Protein AF-A0A3C1L2U4-F1 (afdb_monomer_lite)

Structure (mmCIF, N/CA/C/O backbone):
data_AF-A0A3C1L2U4-F1
#
_entry.id   AF-A0A3C1L2U4-F1
#
loop_
_atom_site.group_PDB
_atom_site.id
_atom_site.type_symbol
_atom_site.label_atom_id
_atom_site.label_alt_id
_atom_site.label_comp_id
_atom_site.label_asym_id
_atom_site.label_entity_id
_atom_site.label_seq_id
_atom_site.pdbx_PDB_ins_code
_atom_site.Cartn_x
_atom_site.Cartn_y
_atom_site.Cartn_z
_atom_site.occupancy
_atom_site.B_iso_or_equiv
_atom_site.auth_seq_id
_atom_site.auth_comp_id
_atom_site.auth_asym_id
_atom_site.auth_atom_id
_atom_site.pdbx_PDB_model_num
ATOM 1 N N . MET A 1 1 ? -23.410 3.463 5.250 1.00 49.38 1 MET A N 1
ATOM 2 C CA . MET A 1 1 ? -22.367 2.721 4.509 1.00 49.38 1 MET A CA 1
ATOM 3 C C . MET A 1 1 ? -21.031 3.329 4.891 1.00 49.38 1 MET A C 1
ATOM 5 O O . MET A 1 1 ? -20.875 4.521 4.676 1.00 49.38 1 MET A O 1
ATOM 9 N N . SER A 1 2 ? -20.129 2.579 5.527 1.00 67.31 2 SER A N 1
ATOM 10 C CA . SER A 1 2 ? -18.775 3.060 5.830 1.00 67.31 2 SER A CA 1
ATOM 11 C C . SER A 1 2 ? -17.804 2.637 4.729 1.00 67.31 2 SER A C 1
ATOM 13 O O . SER A 1 2 ? -17.910 1.533 4.186 1.00 67.31 2 SER A O 1
ATOM 15 N N . LEU A 1 3 ? -16.875 3.527 4.382 1.00 70.31 3 LEU A N 1
ATOM 16 C CA . LEU A 1 3 ? -15.749 3.227 3.505 1.00 70.31 3 LEU A CA 1
ATOM 17 C C . LEU A 1 3 ? -14.859 2.212 4.228 1.00 70.31 3 LEU A C 1
ATOM 19 O O . LEU A 1 3 ? -14.374 2.509 5.307 1.00 70.31 3 LEU A O 1
ATOM 23 N N . ARG A 1 4 ? -14.679 1.003 3.684 1.00 85.50 4 ARG A N 1
ATOM 24 C CA . ARG A 1 4 ? -13.863 -0.039 4.341 1.00 85.50 4 ARG A CA 1
ATOM 25 C C . ARG A 1 4 ? -12.490 -0.234 3.711 1.00 85.50 4 ARG A C 1
ATOM 27 O O . ARG A 1 4 ? -11.568 -0.636 4.412 1.00 85.50 4 ARG A O 1
ATOM 34 N N . HIS A 1 5 ? -12.350 0.066 2.421 1.00 88.81 5 HIS A N 1
ATOM 35 C CA . HIS A 1 5 ? -11.126 -0.183 1.663 1.00 88.81 5 HIS A CA 1
ATOM 36 C C . HIS A 1 5 ? -10.926 0.894 0.598 1.00 88.81 5 HIS A C 1
ATOM 38 O O . HIS A 1 5 ? -11.824 1.150 -0.203 1.00 88.81 5 HIS A O 1
ATOM 44 N N . VAL A 1 6 ? -9.749 1.515 0.595 1.00 89.75 6 VAL A N 1
ATOM 45 C CA . VAL A 1 6 ? -9.285 2.451 -0.431 1.00 89.75 6 VAL A CA 1
ATOM 46 C C . VAL 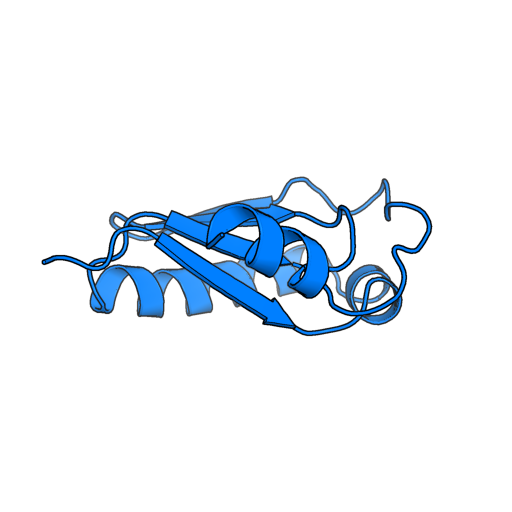A 1 6 ? -8.272 1.750 -1.331 1.00 89.75 6 VAL A C 1
ATOM 48 O O . VAL A 1 6 ? -7.335 1.113 -0.851 1.00 89.75 6 VAL A O 1
ATOM 51 N N . VAL A 1 7 ? -8.430 1.898 -2.645 1.00 88.75 7 VAL A N 1
ATOM 52 C CA . VAL A 1 7 ? -7.444 1.444 -3.632 1.00 88.75 7 VAL A CA 1
ATOM 53 C C . VAL A 1 7 ? -6.916 2.659 -4.380 1.00 88.75 7 VAL A C 1
ATOM 55 O O . VAL A 1 7 ? -7.690 3.413 -4.966 1.00 88.75 7 VAL A O 1
ATOM 58 N N . VAL A 1 8 ? -5.599 2.840 -4.368 1.00 88.44 8 VAL A N 1
ATOM 59 C CA . VAL A 1 8 ? -4.901 3.898 -5.101 1.00 88.44 8 VAL A CA 1
ATOM 60 C C . VAL A 1 8 ? -4.109 3.253 -6.225 1.00 88.44 8 VAL A C 1
ATOM 62 O O . VAL A 1 8 ? -3.293 2.366 -5.988 1.00 88.44 8 VAL A O 1
ATOM 65 N N . VAL A 1 9 ? -4.340 3.713 -7.451 1.00 86.44 9 VAL A N 1
ATOM 66 C CA . VAL A 1 9 ? -3.561 3.299 -8.619 1.00 86.44 9 VAL A CA 1
ATOM 67 C C . VAL A 1 9 ? -2.749 4.500 -9.096 1.00 86.44 9 VAL A C 1
ATOM 69 O O . VAL A 1 9 ? -3.330 5.478 -9.565 1.00 86.44 9 VAL A O 1
ATOM 72 N N . GLY A 1 10 ? -1.423 4.457 -8.953 1.00 85.31 10 GLY A N 1
ATOM 73 C CA . GLY A 1 10 ? -0.568 5.621 -9.195 1.00 85.31 10 GLY A CA 1
ATOM 74 C C . GLY A 1 10 ? 0.919 5.292 -9.321 1.00 85.31 10 GLY A C 1
ATOM 75 O O . GLY A 1 10 ? 1.445 4.440 -8.612 1.00 85.31 10 GLY A O 1
ATOM 76 N N . GLY A 1 11 ? 1.597 6.008 -10.219 1.00 85.00 11 GLY A N 1
ATOM 77 C CA . GLY A 1 11 ? 2.966 5.714 -10.650 1.00 85.00 11 GLY A CA 1
ATOM 78 C C . GLY A 1 11 ? 3.080 4.435 -11.488 1.00 85.00 11 GLY A C 1
ATOM 79 O O . GLY A 1 11 ? 2.164 3.618 -11.552 1.00 85.00 11 GLY A O 1
ATOM 80 N N . THR A 1 12 ? 4.219 4.267 -12.137 1.00 82.88 12 THR A N 1
ATOM 81 C CA . THR A 1 12 ? 4.601 3.081 -12.908 1.00 82.88 12 THR A CA 1
ATOM 82 C C . THR A 1 12 ? 5.535 2.193 -12.091 1.00 82.88 12 THR A C 1
ATOM 84 O O . THR A 1 12 ? 6.234 2.665 -11.193 1.00 82.88 12 THR A O 1
ATOM 87 N N . ALA A 1 13 ? 5.623 0.908 -12.440 1.00 79.50 13 ALA A N 1
ATOM 88 C CA . ALA A 1 13 ? 6.568 -0.007 -11.794 1.00 79.50 13 ALA A CA 1
ATOM 89 C C . ALA A 1 13 ? 8.031 0.485 -11.885 1.00 79.50 13 ALA A C 1
ATOM 91 O O . ALA A 1 13 ? 8.809 0.287 -10.953 1.00 79.50 13 ALA A O 1
ATOM 92 N N . ALA A 1 14 ? 8.394 1.180 -12.971 1.00 79.25 14 ALA A N 1
ATOM 93 C CA . ALA A 1 14 ? 9.721 1.768 -13.147 1.00 79.25 14 ALA A CA 1
ATOM 94 C C . ALA A 1 14 ? 9.990 2.913 -12.154 1.00 79.25 14 ALA A C 1
ATOM 96 O O . ALA A 1 14 ? 11.040 2.945 -11.519 1.00 79.25 14 ALA A O 1
ATOM 97 N N . GLU A 1 15 ? 9.034 3.825 -11.967 1.00 82.69 15 GLU A N 1
ATOM 98 C CA . GLU A 1 15 ? 9.144 4.904 -10.972 1.00 82.69 15 GLU A CA 1
ATOM 99 C C . GLU A 1 15 ? 9.185 4.351 -9.544 1.00 82.69 15 GLU A C 1
ATOM 101 O O . GLU A 1 15 ? 9.917 4.846 -8.684 1.00 82.69 15 GLU A O 1
ATOM 106 N N . TRP A 1 16 ? 8.419 3.291 -9.294 1.00 84.75 16 TRP A N 1
ATOM 107 C CA . TRP A 1 16 ? 8.413 2.610 -8.012 1.00 84.75 16 TRP A CA 1
ATOM 108 C C . TRP A 1 16 ? 9.772 1.977 -7.708 1.00 84.75 16 TRP A C 1
ATOM 110 O O . TRP A 1 16 ? 10.249 2.110 -6.584 1.00 84.75 16 TRP A O 1
ATOM 120 N N . ALA A 1 17 ? 10.422 1.349 -8.699 1.00 80.94 17 ALA A N 1
ATOM 121 C CA . ALA A 1 17 ? 11.746 0.730 -8.556 1.00 80.94 17 ALA A CA 1
ATOM 122 C C . ALA A 1 17 ? 12.846 1.731 -8.178 1.00 80.94 17 ALA A C 1
ATOM 124 O O . ALA A 1 17 ? 13.827 1.362 -7.536 1.00 80.94 17 ALA A O 1
ATOM 125 N N . LEU A 1 18 ? 12.676 2.993 -8.572 1.00 84.69 18 LEU A N 1
ATOM 126 C CA . LEU A 1 18 ? 13.586 4.087 -8.244 1.00 84.69 18 LEU A CA 1
ATOM 127 C C . LEU A 1 18 ? 13.276 4.739 -6.891 1.00 84.69 18 LEU A C 1
ATOM 129 O O . LEU A 1 18 ? 14.048 5.579 -6.438 1.00 84.69 18 LEU A O 1
ATOM 133 N N . THR A 1 19 ? 12.155 4.390 -6.255 1.00 82.81 19 THR A N 1
ATOM 134 C CA . THR A 1 19 ? 11.746 4.962 -4.971 1.00 82.81 19 THR A CA 1
ATOM 135 C C . THR A 1 19 ? 12.359 4.148 -3.819 1.00 82.81 19 THR A C 1
ATOM 137 O O . THR A 1 19 ? 12.068 2.956 -3.694 1.00 82.81 19 THR A O 1
ATOM 140 N N . PRO A 1 20 ? 13.183 4.768 -2.955 1.00 83.62 20 PRO A N 1
ATOM 141 C CA . PRO A 1 20 ? 13.748 4.122 -1.772 1.00 83.62 20 PRO A CA 1
ATOM 142 C C . PRO A 1 20 ? 12.688 3.625 -0.777 1.00 83.62 20 PRO A C 1
ATOM 144 O O . PRO A 1 20 ? 11.585 4.167 -0.694 1.00 83.62 20 PRO A O 1
ATOM 147 N N . ALA A 1 21 ? 13.026 2.596 0.004 1.00 81.25 21 ALA A N 1
ATOM 148 C CA . ALA A 1 21 ? 12.090 1.961 0.933 1.00 81.25 21 ALA A CA 1
ATOM 149 C C . ALA A 1 21 ? 11.613 2.905 2.055 1.00 81.25 21 ALA A C 1
ATOM 151 O O . ALA A 1 21 ? 10.445 2.878 2.425 1.00 81.25 21 ALA A O 1
ATOM 152 N N . ASP A 1 22 ? 12.477 3.762 2.592 1.00 83.94 22 ASP A N 1
ATOM 153 C CA . ASP A 1 22 ? 12.110 4.781 3.585 1.00 83.94 22 ASP A CA 1
ATOM 154 C C . ASP A 1 22 ? 11.075 5.769 3.024 1.00 83.94 22 ASP A C 1
ATOM 156 O O . ASP A 1 22 ? 10.029 5.986 3.634 1.00 83.94 22 ASP A O 1
ATOM 160 N N . GLN A 1 23 ? 11.286 6.251 1.797 1.00 87.12 23 GLN A N 1
ATOM 161 C CA . GLN A 1 23 ? 10.319 7.122 1.122 1.00 87.12 23 GLN A CA 1
ATOM 162 C C . GLN A 1 23 ? 8.972 6.430 0.878 1.00 87.12 23 GLN A C 1
ATOM 164 O O . GLN A 1 23 ? 7.924 7.077 0.915 1.00 87.12 23 GLN A O 1
ATOM 169 N N . TRP A 1 24 ? 8.970 5.120 0.629 1.00 86.00 24 TRP A N 1
ATOM 170 C CA . TRP A 1 24 ? 7.733 4.349 0.530 1.00 86.00 24 TRP A CA 1
ATOM 171 C C . TRP A 1 24 ? 7.000 4.226 1.867 1.00 86.00 24 TRP A C 1
ATOM 173 O O . TRP A 1 24 ? 5.779 4.389 1.893 1.00 86.00 24 TRP A O 1
ATOM 183 N N . ALA A 1 25 ? 7.717 3.989 2.969 1.00 86.00 25 ALA A N 1
ATOM 184 C CA . ALA A 1 25 ? 7.120 3.942 4.303 1.00 86.00 25 ALA A CA 1
ATOM 185 C C . ALA A 1 25 ? 6.438 5.270 4.660 1.00 86.00 25 ALA A C 1
ATOM 187 O O . ALA A 1 25 ? 5.304 5.267 5.147 1.00 86.00 25 ALA A O 1
ATOM 188 N N . ASP A 1 26 ? 7.089 6.394 4.357 1.00 90.00 26 ASP A N 1
ATOM 189 C CA . ASP A 1 26 ? 6.543 7.730 4.601 1.00 90.00 26 ASP A CA 1
ATOM 190 C C . ASP A 1 26 ? 5.288 7.979 3.759 1.00 90.00 26 ASP A C 1
ATOM 192 O O . ASP A 1 26 ? 4.237 8.348 4.287 1.00 90.00 26 ASP A O 1
ATOM 196 N N . ARG A 1 27 ? 5.347 7.690 2.451 1.00 90.56 27 ARG A N 1
ATOM 197 C CA . ARG A 1 27 ? 4.190 7.830 1.550 1.00 90.56 27 ARG A CA 1
ATOM 198 C C . ARG A 1 27 ? 3.002 6.980 2.002 1.00 90.56 27 ARG A C 1
ATOM 200 O O . ARG A 1 27 ? 1.874 7.469 2.012 1.00 90.56 27 ARG A O 1
ATOM 207 N N . LEU A 1 28 ? 3.235 5.722 2.381 1.00 90.94 28 LEU A N 1
ATOM 208 C CA . LEU A 1 28 ? 2.181 4.836 2.886 1.00 90.94 28 LEU A CA 1
ATOM 209 C C . LEU A 1 28 ? 1.602 5.342 4.203 1.00 90.94 28 LEU A C 1
ATOM 211 O O . LEU A 1 28 ? 0.388 5.290 4.380 1.00 90.94 28 LEU A O 1
ATOM 215 N N . SER A 1 29 ? 2.446 5.857 5.097 1.00 92.75 29 SER A N 1
ATOM 216 C CA . SER A 1 29 ? 2.008 6.436 6.367 1.00 92.75 29 SER A CA 1
ATOM 217 C C . SER A 1 29 ? 1.074 7.622 6.140 1.00 92.75 29 SER A C 1
ATOM 219 O O . SER A 1 29 ? -0.005 7.661 6.726 1.00 92.75 29 SER A O 1
ATOM 221 N N . GLU A 1 30 ? 1.435 8.554 5.253 1.00 94.56 30 GLU A N 1
ATOM 222 C CA . GLU A 1 30 ? 0.591 9.713 4.935 1.00 94.56 30 GLU A CA 1
ATOM 223 C C . GLU A 1 30 ? -0.741 9.309 4.298 1.00 94.56 30 GLU A C 1
ATOM 225 O O . GLU A 1 30 ? -1.802 9.768 4.723 1.00 94.56 30 GLU A O 1
ATOM 230 N N . LEU A 1 31 ? -0.723 8.390 3.329 1.00 93.06 31 LEU A N 1
ATOM 231 C CA . LEU A 1 31 ? -1.958 7.902 2.715 1.00 93.06 31 LEU A CA 1
ATOM 232 C C . LEU A 1 31 ? -2.846 7.159 3.723 1.00 93.06 31 LEU A C 1
ATOM 234 O O . LEU A 1 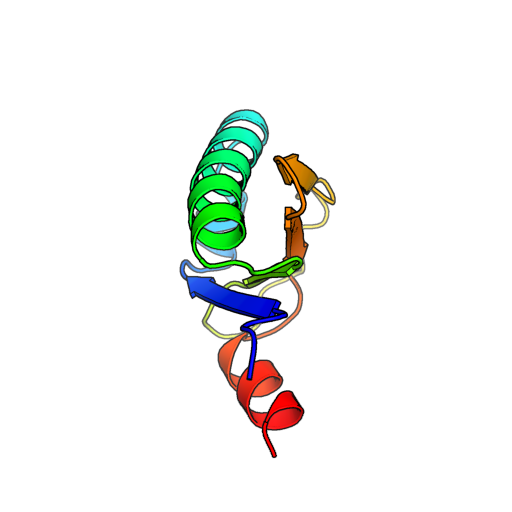31 ? -4.069 7.294 3.683 1.00 93.06 31 LEU A O 1
ATOM 238 N N . CYS A 1 32 ? -2.252 6.398 4.643 1.00 93.06 32 CYS A N 1
ATOM 239 C CA . CYS A 1 32 ? -2.997 5.648 5.647 1.00 93.06 32 CYS A CA 1
ATOM 240 C C . CYS A 1 32 ? -3.600 6.562 6.723 1.00 93.06 32 CYS A C 1
ATOM 242 O O . CYS A 1 32 ? -4.722 6.311 7.147 1.00 93.06 32 CYS A O 1
ATOM 244 N N . LYS A 1 33 ? -2.943 7.678 7.086 1.00 94.69 33 LYS A N 1
ATOM 245 C CA . LYS A 1 33 ? -3.546 8.735 7.929 1.00 94.69 33 LYS A CA 1
ATOM 246 C C . LYS A 1 33 ? -4.821 9.293 7.300 1.00 94.69 33 LYS A C 1
ATOM 248 O O . LYS A 1 33 ? -5.833 9.448 7.978 1.00 94.69 33 LYS A O 1
ATOM 253 N N . VAL A 1 34 ? -4.781 9.582 5.998 1.00 93.94 34 VAL A N 1
ATOM 254 C CA . VAL A 1 34 ? -5.947 10.094 5.263 1.00 93.94 34 VAL A CA 1
ATOM 255 C C . VAL A 1 34 ? -7.051 9.036 5.185 1.00 93.94 34 VAL A C 1
ATOM 257 O O . VAL A 1 34 ? -8.219 9.352 5.405 1.00 93.94 34 VAL A O 1
ATOM 260 N N . ALA A 1 35 ? -6.692 7.780 4.909 1.00 92.19 35 ALA A N 1
ATOM 261 C CA . ALA A 1 35 ? -7.641 6.671 4.851 1.00 92.19 35 ALA A CA 1
ATOM 262 C C . ALA A 1 35 ? -8.313 6.408 6.212 1.00 92.19 35 ALA A C 1
ATOM 264 O O . ALA A 1 35 ? -9.535 6.281 6.263 1.00 92.19 35 ALA A O 1
ATOM 265 N N . ASP A 1 36 ? -7.543 6.402 7.303 1.00 93.19 36 ASP A N 1
ATOM 266 C CA . ASP A 1 36 ? -8.046 6.260 8.675 1.00 93.19 36 ASP A CA 1
ATOM 267 C C . ASP A 1 36 ? -9.011 7.395 9.035 1.00 93.19 36 ASP A C 1
ATOM 269 O O . ASP A 1 36 ? -10.122 7.141 9.499 1.00 93.19 36 ASP A O 1
ATOM 273 N N . HIS A 1 37 ? -8.652 8.645 8.716 1.00 91.62 37 HIS A N 1
ATOM 274 C CA . HIS A 1 37 ? -9.527 9.798 8.933 1.00 91.62 37 HIS A CA 1
ATOM 275 C C . HIS A 1 37 ? -10.849 9.697 8.152 1.00 91.62 37 HIS A C 1
ATOM 277 O O . HIS A 1 37 ? -11.896 10.124 8.636 1.00 91.62 37 HIS A O 1
ATOM 283 N N . ALA A 1 38 ? -10.824 9.093 6.961 1.00 90.06 38 ALA A N 1
ATOM 284 C CA . ALA A 1 38 ? -12.016 8.811 6.163 1.00 90.06 38 ALA A CA 1
ATOM 285 C C . ALA A 1 38 ? -12.816 7.579 6.651 1.00 90.06 38 ALA A C 1
ATOM 287 O O . ALA A 1 38 ? -13.860 7.256 6.079 1.00 90.06 38 ALA A O 1
ATOM 288 N N . GLY A 1 39 ? -12.344 6.891 7.696 1.00 90.69 39 GLY A N 1
ATOM 289 C CA . GLY A 1 39 ? -12.968 5.709 8.290 1.00 90.69 39 GLY A CA 1
ATOM 290 C C . GLY A 1 39 ? -12.621 4.383 7.609 1.00 90.69 39 GLY A C 1
ATOM 291 O O . GLY A 1 39 ? -13.265 3.377 7.907 1.00 90.69 39 GLY A O 1
ATOM 292 N N . ALA A 1 40 ? -11.639 4.362 6.701 1.00 91.19 40 ALA A N 1
ATOM 293 C CA . ALA A 1 40 ? -11.199 3.152 6.017 1.00 91.19 40 ALA A CA 1
ATOM 294 C C . ALA A 1 40 ? -10.184 2.361 6.847 1.00 91.19 40 ALA A C 1
ATOM 296 O O . ALA A 1 40 ? -9.241 2.914 7.406 1.00 91.19 40 ALA A O 1
ATOM 297 N N . ASN A 1 41 ? -10.339 1.037 6.856 1.00 92.88 41 ASN A N 1
ATOM 298 C CA . ASN A 1 41 ? -9.438 0.134 7.576 1.00 92.88 41 ASN A CA 1
ATOM 299 C C . ASN A 1 41 ? -8.335 -0.446 6.688 1.00 92.88 41 ASN A C 1
ATOM 301 O O . ASN A 1 41 ? -7.361 -1.000 7.190 1.00 92.88 41 ASN A O 1
ATOM 305 N N . TRP A 1 42 ? -8.484 -0.331 5.369 1.00 91.75 42 TRP A N 1
ATOM 306 C CA . TRP A 1 42 ? -7.572 -0.929 4.404 1.00 91.75 42 TRP A CA 1
ATOM 307 C C . TRP A 1 42 ? -7.208 0.067 3.312 1.00 91.75 42 TRP A C 1
ATOM 309 O O . TRP A 1 42 ? -8.080 0.743 2.759 1.00 91.75 42 TRP A O 1
ATOM 319 N N . LEU A 1 43 ? -5.926 0.110 2.965 1.00 92.19 43 LEU A N 1
ATOM 320 C CA . LEU A 1 43 ? -5.387 0.862 1.843 1.00 92.19 43 LEU A CA 1
ATOM 321 C C . LEU A 1 43 ? -4.500 -0.054 0.997 1.00 92.19 43 LEU A C 1
ATOM 323 O O . LEU A 1 43 ? -3.575 -0.694 1.493 1.00 92.19 43 LEU A O 1
ATOM 327 N N . THR A 1 44 ? -4.737 -0.085 -0.308 1.00 90.44 44 THR A N 1
ATOM 328 C CA . THR A 1 44 ? -3.876 -0.808 -1.246 1.00 90.44 44 THR A CA 1
ATOM 329 C C . THR A 1 44 ? -3.378 0.137 -2.322 1.00 90.44 44 THR A C 1
ATOM 331 O O . THR A 1 44 ? -4.178 0.785 -2.994 1.00 90.44 44 THR A O 1
ATOM 334 N N . VAL A 1 45 ? -2.062 0.188 -2.506 1.00 88.81 45 VAL A N 1
ATOM 335 C CA . VAL A 1 45 ? -1.425 0.982 -3.558 1.00 88.81 45 VAL A CA 1
ATOM 336 C C . VAL A 1 45 ? -0.937 0.044 -4.658 1.00 88.81 45 VAL A C 1
ATOM 338 O O . VAL A 1 45 ? -0.311 -0.977 -4.364 1.00 88.8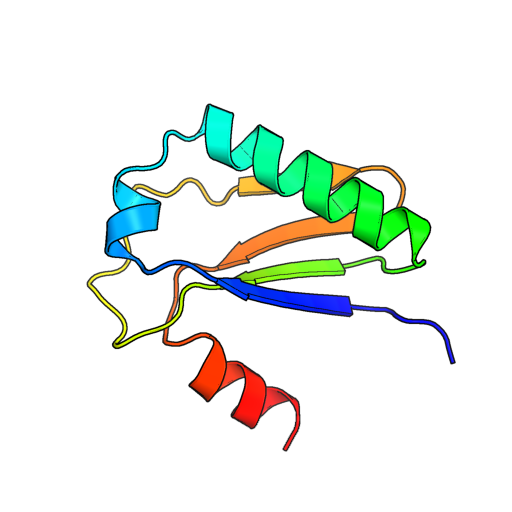1 45 VAL A O 1
ATOM 341 N N . ARG A 1 46 ? -1.233 0.380 -5.917 1.00 85.75 46 ARG A N 1
ATOM 342 C CA . ARG A 1 46 ? -0.850 -0.380 -7.120 1.00 85.75 46 ARG A CA 1
ATOM 343 C C . ARG A 1 46 ? -0.280 0.547 -8.201 1.00 85.75 46 ARG A C 1
ATOM 345 O O . ARG A 1 46 ? -0.729 1.693 -8.290 1.00 85.75 46 ARG A O 1
ATOM 352 N N . PRO A 1 47 ? 0.656 0.085 -9.042 1.00 84.06 47 PRO A N 1
ATOM 353 C CA . PRO A 1 47 ? 1.120 0.872 -10.173 1.00 84.06 47 PRO A CA 1
ATOM 354 C C . PRO A 1 47 ? 0.096 0.821 -11.322 1.00 84.06 47 PRO A C 1
ATOM 356 O O . PRO A 1 47 ? -0.799 -0.029 -11.348 1.00 84.06 47 PRO A O 1
ATOM 359 N N . PHE A 1 48 ? 0.228 1.727 -12.290 1.00 80.19 48 PHE A N 1
ATOM 360 C CA . PHE A 1 48 ? -0.452 1.654 -13.584 1.00 80.19 48 PHE A CA 1
ATOM 361 C C . PHE A 1 48 ? 0.530 1.301 -14.707 1.00 80.19 48 PHE A C 1
ATOM 363 O O . PHE A 1 48 ? 1.728 1.580 -14.617 1.00 80.19 48 PHE A O 1
ATOM 370 N N . GLY A 1 49 ? -0.006 0.759 -15.802 1.00 71.38 49 GLY A N 1
ATOM 371 C CA . GLY A 1 49 ? 0.760 0.419 -17.003 1.00 71.38 49 GLY A CA 1
ATOM 372 C C . GLY A 1 49 ? 1.008 -1.084 -17.152 1.00 71.38 49 GLY A C 1
ATOM 373 O O . GLY A 1 49 ? 0.650 -1.855 -16.260 1.00 71.38 49 GLY A O 1
ATOM 374 N N . PRO A 1 50 ? 1.585 -1.516 -18.293 1.00 61.59 50 PRO A N 1
ATOM 375 C CA . PRO A 1 50 ? 1.850 -2.927 -18.541 1.00 61.59 50 PRO A CA 1
ATOM 376 C C . PRO A 1 50 ? 2.722 -3.458 -17.407 1.00 61.59 50 PRO A C 1
ATOM 378 O O . PRO A 1 50 ? 3.752 -2.856 -17.099 1.00 61.59 50 PRO A O 1
ATOM 381 N N . GLY A 1 51 ? 2.271 -4.539 -16.763 1.00 55.56 51 GLY A N 1
ATOM 382 C CA . GLY A 1 51 ? 2.996 -5.175 -15.669 1.00 55.56 51 GLY A CA 1
ATOM 383 C C . GLY A 1 51 ? 4.433 -5.428 -16.107 1.00 55.56 51 GLY A C 1
ATOM 384 O O . GLY A 1 51 ? 4.678 -6.231 -17.005 1.00 55.56 51 GLY A O 1
ATOM 385 N N . GLY A 1 52 ? 5.366 -4.663 -15.545 1.00 54.44 52 GLY A N 1
ATOM 386 C CA . GLY A 1 52 ? 6.788 -4.917 -15.719 1.00 54.44 52 GLY A CA 1
ATOM 387 C C . GLY A 1 52 ? 7.186 -6.154 -14.925 1.00 54.44 52 GLY A C 1
ATOM 388 O O . GLY A 1 52 ? 6.388 -6.671 -14.139 1.00 54.44 52 GLY A O 1
ATOM 389 N N . GLU A 1 53 ? 8.431 -6.605 -15.094 1.00 56.06 53 GLU A N 1
ATOM 390 C CA . GLU A 1 53 ? 9.002 -7.593 -14.178 1.00 56.06 53 GLU A CA 1
ATOM 391 C C . GLU A 1 53 ? 8.713 -7.139 -12.739 1.00 56.06 53 GLU A C 1
ATOM 393 O O . GLU A 1 53 ? 9.001 -5.976 -12.416 1.00 56.06 53 GLU A O 1
ATOM 398 N N . PRO A 1 54 ? 8.108 -7.997 -11.891 1.00 54.22 54 PRO A N 1
ATOM 399 C CA . PRO A 1 54 ? 7.835 -7.637 -10.514 1.00 54.22 54 PRO A CA 1
ATOM 400 C C . PRO A 1 54 ? 9.151 -7.154 -9.934 1.00 54.22 54 PRO A C 1
ATOM 402 O O . PRO A 1 54 ? 10.163 -7.855 -10.015 1.00 54.22 54 PRO A O 1
ATOM 405 N N . VAL A 1 55 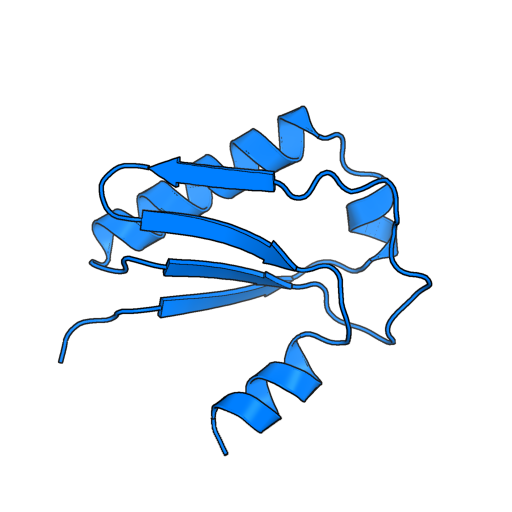? 9.165 -5.930 -9.411 1.00 55.41 55 VAL A N 1
ATOM 406 C CA . VAL A 1 55 ? 10.360 -5.388 -8.776 1.00 55.41 55 VAL A CA 1
ATOM 407 C C . VAL A 1 55 ? 10.546 -6.207 -7.504 1.00 55.41 55 VAL A C 1
ATOM 409 O O . VAL A 1 55 ? 10.018 -5.868 -6.450 1.00 55.41 55 VAL A O 1
ATOM 412 N N . ARG A 1 56 ? 11.237 -7.348 -7.621 1.00 50.78 56 ARG A N 1
ATOM 413 C CA . ARG A 1 56 ? 11.391 -8.370 -6.569 1.00 50.78 56 ARG A CA 1
ATOM 414 C C . ARG A 1 56 ? 12.027 -7.804 -5.298 1.00 50.78 56 ARG A C 1
ATOM 416 O O . ARG A 1 56 ? 11.970 -8.434 -4.250 1.00 50.78 56 ARG A O 1
ATOM 423 N N . THR A 1 57 ? 12.622 -6.620 -5.399 1.00 48.56 57 THR A N 1
ATOM 424 C CA . THR A 1 57 ? 13.287 -5.885 -4.325 1.00 48.56 57 THR A CA 1
ATOM 425 C C . THR A 1 57 ? 12.392 -4.869 -3.619 1.00 48.56 57 THR A C 1
ATOM 427 O O . THR A 1 57 ? 12.837 -4.249 -2.655 1.00 48.56 57 THR A O 1
ATOM 430 N N . MET A 1 58 ? 11.147 -4.671 -4.062 1.00 54.72 58 MET A N 1
ATOM 431 C CA . MET A 1 58 ? 10.203 -3.848 -3.317 1.00 54.72 58 MET A CA 1
ATOM 432 C C . MET A 1 58 ? 9.732 -4.670 -2.124 1.00 54.72 58 MET A C 1
ATOM 434 O O . MET A 1 58 ? 8.897 -5.565 -2.249 1.00 54.72 58 MET A O 1
ATOM 438 N N . VAL A 1 59 ? 10.363 -4.405 -0.980 1.00 53.25 59 VAL A N 1
ATOM 439 C CA . VAL A 1 59 ? 9.940 -4.845 0.349 1.00 53.25 59 VAL A CA 1
ATOM 440 C C . VAL A 1 59 ? 8.416 -4.853 0.376 1.00 53.25 59 VAL A C 1
ATOM 442 O O . VAL A 1 59 ? 7.804 -3.840 0.040 1.00 53.25 59 VAL A O 1
ATOM 445 N N . GLN A 1 60 ? 7.798 -5.982 0.739 1.00 56.88 60 GLN A N 1
ATOM 446 C CA . GLN A 1 60 ? 6.378 -5.994 1.078 1.00 56.88 60 GLN A CA 1
ATOM 447 C C . GLN A 1 60 ? 6.186 -5.030 2.244 1.00 56.88 60 GLN A C 1
ATOM 449 O O . GLN A 1 60 ? 6.399 -5.375 3.405 1.00 56.88 60 GLN A O 1
ATOM 454 N N . GLN A 1 61 ? 5.888 -3.780 1.913 1.00 68.75 61 GLN A N 1
ATOM 455 C CA . GLN A 1 61 ? 5.827 -2.715 2.882 1.00 68.75 61 GLN A CA 1
ATOM 456 C C . GLN A 1 61 ? 4.385 -2.594 3.314 1.00 68.75 61 GLN A C 1
ATOM 458 O O . GLN A 1 61 ? 3.510 -2.140 2.571 1.00 68.75 61 GLN A O 1
ATOM 463 N N . GLN A 1 62 ? 4.161 -3.098 4.519 1.00 79.62 62 GLN A N 1
ATOM 464 C CA . GLN A 1 62 ? 2.936 -2.892 5.248 1.00 79.62 62 GLN A CA 1
ATOM 465 C C . GLN A 1 62 ? 3.182 -1.816 6.297 1.00 79.62 62 GLN A C 1
ATOM 467 O O . GLN A 1 62 ? 4.144 -1.890 7.062 1.00 79.62 62 GLN A O 1
ATOM 472 N N . VAL A 1 63 ? 2.296 -0.832 6.334 1.00 87.94 63 VAL A N 1
ATOM 473 C CA . VAL A 1 63 ? 2.276 0.208 7.361 1.00 87.94 63 VAL A CA 1
ATOM 474 C C . VAL A 1 63 ? 0.892 0.209 7.984 1.00 87.94 63 VAL A C 1
ATOM 476 O O . VAL A 1 63 ? -0.102 0.132 7.269 1.00 87.94 63 VAL A O 1
ATOM 479 N N . THR A 1 64 ? 0.820 0.320 9.305 1.00 91.12 64 THR A N 1
ATOM 480 C CA . THR A 1 64 ? -0.449 0.494 10.016 1.00 91.12 64 THR A CA 1
ATOM 481 C C . THR A 1 64 ? -0.437 1.847 10.710 1.00 91.12 64 THR A C 1
ATOM 483 O O . THR A 1 64 ? 0.493 2.143 11.461 1.00 91.12 64 THR A O 1
ATOM 486 N N . VAL A 1 65 ? -1.467 2.660 10.476 1.00 91.19 65 VAL A N 1
ATOM 487 C CA . VAL A 1 65 ? -1.686 3.937 11.164 1.00 91.19 65 VAL A CA 1
ATOM 488 C C . VAL A 1 65 ? -3.113 3.964 11.693 1.00 91.19 65 VAL A C 1
ATOM 490 O O . VAL A 1 65 ? -4.062 3.857 10.920 1.00 91.19 65 VAL A O 1
ATOM 493 N N . GLY A 1 66 ? -3.269 4.101 13.012 1.00 91.12 66 GLY A N 1
ATOM 494 C CA . GLY A 1 66 ? -4.585 4.047 13.647 1.00 91.12 66 GLY A CA 1
ATOM 495 C C . GLY A 1 66 ? -5.273 2.708 13.374 1.00 91.12 66 GLY A C 1
ATOM 496 O O . GLY A 1 66 ? -4.746 1.652 13.726 1.00 91.12 66 GLY A O 1
ATOM 497 N N . SER A 1 67 ? -6.441 2.763 12.737 1.00 90.25 67 SER A N 1
ATOM 498 C CA . SER A 1 67 ? -7.222 1.598 12.313 1.00 90.25 67 SER A CA 1
ATOM 499 C C . SER A 1 67 ? -7.012 1.203 10.845 1.00 90.25 67 SER A C 1
ATOM 501 O O . SER A 1 67 ? -7.601 0.215 10.398 1.00 90.25 67 SER A O 1
ATOM 503 N N . CYS A 1 68 ? -6.189 1.951 10.102 1.00 94.06 68 CYS A N 1
ATOM 504 C CA . CYS A 1 68 ? -5.851 1.685 8.708 1.00 94.06 68 CYS A CA 1
ATOM 505 C C . CYS A 1 68 ? -4.597 0.804 8.596 1.00 94.06 68 CYS A C 1
ATOM 507 O O . CYS A 1 68 ? -3.569 1.082 9.214 1.00 94.06 68 CYS A O 1
ATOM 509 N N . ALA A 1 69 ? -4.664 -0.224 7.747 1.00 92.75 69 ALA A N 1
ATOM 510 C CA . ALA A 1 69 ? -3.524 -1.004 7.277 1.00 92.75 69 ALA A CA 1
ATOM 511 C C . ALA A 1 69 ? -3.300 -0.764 5.775 1.00 92.75 69 ALA A C 1
ATOM 513 O O . ALA A 1 69 ? -4.190 -0.993 4.952 1.00 92.75 69 ALA A O 1
ATOM 514 N N . ALA A 1 70 ? -2.102 -0.312 5.419 1.00 90.38 70 ALA A N 1
ATOM 515 C CA . ALA A 1 70 ? -1.687 0.006 4.063 1.00 90.38 70 ALA A CA 1
ATOM 516 C C . ALA A 1 70 ? -0.701 -1.030 3.523 1.00 90.38 70 ALA A C 1
ATOM 518 O O . ALA A 1 70 ? 0.247 -1.397 4.211 1.00 90.38 70 ALA A O 1
ATOM 519 N N . THR A 1 71 ? -0.894 -1.457 2.275 1.00 88.56 71 THR A N 1
ATOM 520 C CA . THR A 1 71 ? -0.017 -2.416 1.584 1.00 88.56 71 THR A CA 1
ATOM 521 C C . THR A 1 71 ? 0.331 -1.939 0.180 1.00 88.56 71 THR A C 1
ATOM 523 O O . THR A 1 71 ? -0.552 -1.477 -0.552 1.00 88.56 71 THR A O 1
ATOM 526 N N . VAL A 1 72 ? 1.578 -2.147 -0.235 1.00 85.62 72 VAL A N 1
ATOM 527 C CA . VAL A 1 72 ? 2.003 -2.006 -1.635 1.00 85.62 72 VAL A CA 1
ATOM 528 C C . VAL A 1 72 ? 1.857 -3.348 -2.344 1.00 85.62 72 VAL A C 1
ATOM 530 O O . VAL A 1 72 ? 2.385 -4.358 -1.883 1.00 85.62 72 VAL A O 1
ATOM 533 N N . GLN A 1 73 ? 1.142 -3.361 -3.468 1.00 80.38 73 GLN A N 1
ATOM 534 C CA . GLN A 1 73 ? 1.010 -4.534 -4.330 1.00 80.38 73 GLN A CA 1
ATOM 535 C C . GLN A 1 73 ? 1.577 -4.194 -5.714 1.00 80.38 73 GLN A C 1
ATOM 537 O O . GLN A 1 73 ? 0.903 -3.506 -6.483 1.00 80.38 73 GLN A O 1
ATOM 542 N N . PRO A 1 74 ? 2.810 -4.634 -6.028 1.00 68.88 74 PRO A N 1
ATOM 543 C CA . PRO A 1 74 ? 3.470 -4.315 -7.293 1.00 68.88 74 PRO A CA 1
ATOM 544 C C . PRO A 1 74 ? 2.967 -5.166 -8.471 1.00 68.88 74 PRO A C 1
ATOM 546 O O . PRO A 1 74 ? 3.380 -4.929 -9.603 1.00 68.88 74 PRO A O 1
ATOM 549 N N . ASP A 1 75 ? 2.100 -6.152 -8.218 1.00 65.56 75 ASP A N 1
ATOM 550 C CA . ASP A 1 75 ? 1.602 -7.073 -9.239 1.00 65.56 75 ASP A CA 1
ATOM 551 C C . ASP A 1 75 ? 0.502 -6.451 -10.120 1.00 65.56 75 ASP A C 1
ATOM 553 O O . ASP A 1 75 ? -0.555 -6.034 -9.622 1.00 65.56 75 ASP A O 1
ATOM 557 N N . ASP A 1 76 ? 0.731 -6.536 -11.436 1.00 58.88 76 ASP A N 1
ATOM 558 C CA . ASP A 1 76 ? -0.169 -6.186 -12.545 1.00 58.88 76 ASP A CA 1
ATOM 559 C C . ASP A 1 76 ? -0.596 -4.708 -12.646 1.00 58.88 76 ASP A C 1
ATOM 561 O O . ASP A 1 76 ? -0.464 -3.909 -11.720 1.00 58.88 76 ASP A O 1
ATOM 565 N N . ASP A 1 77 ? -1.178 -4.348 -13.798 1.00 63.84 77 ASP A N 1
ATOM 566 C CA . ASP A 1 77 ? -1.866 -3.068 -13.975 1.00 63.84 77 ASP A CA 1
ATOM 567 C C . ASP A 1 77 ? -3.021 -2.968 -12.965 1.00 63.84 77 ASP A C 1
ATOM 569 O O . ASP A 1 77 ? -4.040 -3.671 -13.066 1.00 63.84 77 ASP A O 1
ATOM 573 N N . GLY A 1 78 ? -2.877 -2.067 -11.989 1.00 57.72 78 GLY A N 1
ATOM 574 C CA . GLY A 1 78 ? -3.884 -1.829 -10.965 1.00 57.72 78 GLY A CA 1
ATOM 575 C C . GLY A 1 78 ? -5.260 -1.496 -11.541 1.00 57.72 78 GLY A C 1
ATOM 576 O O . GLY A 1 78 ? -6.264 -1.804 -10.901 1.00 57.72 78 GLY A O 1
ATOM 577 N N . ARG A 1 79 ? -5.336 -0.955 -12.767 1.00 60.22 79 ARG A N 1
ATOM 578 C CA . ARG A 1 79 ? -6.599 -0.660 -13.460 1.00 60.22 79 ARG A CA 1
ATOM 579 C C . ARG A 1 79 ? -7.325 -1.932 -13.883 1.00 60.22 79 ARG A C 1
ATOM 581 O O . ARG A 1 79 ? -8.506 -2.074 -13.590 1.00 60.22 79 ARG A O 1
ATOM 588 N N . VAL A 1 80 ? -6.619 -2.884 -14.495 1.00 58.41 80 VAL A N 1
ATOM 589 C CA . VAL A 1 80 ? -7.203 -4.154 -14.969 1.00 58.41 80 VAL A CA 1
ATOM 590 C C . VAL A 1 80 ? -7.739 -4.976 -13.796 1.00 58.41 80 VAL A C 1
ATOM 592 O O . VAL A 1 80 ? -8.808 -5.583 -13.886 1.00 58.41 80 VAL A O 1
ATOM 595 N N . ARG A 1 81 ? -7.026 -4.976 -12.664 1.00 58.06 81 ARG A N 1
ATOM 596 C CA . ARG A 1 81 ? -7.481 -5.674 -11.455 1.00 58.06 81 ARG A CA 1
ATOM 597 C C . ARG A 1 81 ? -8.580 -4.940 -10.708 1.00 58.06 81 ARG A C 1
ATOM 599 O O . ARG A 1 81 ? -9.488 -5.610 -10.225 1.00 58.06 81 ARG A O 1
ATOM 606 N N . LEU A 1 82 ? -8.538 -3.608 -10.644 1.00 60.22 82 LEU A N 1
ATOM 607 C CA . LEU A 1 82 ? -9.641 -2.836 -10.079 1.00 60.22 82 LEU A CA 1
ATOM 608 C C . LEU A 1 82 ? -10.932 -3.145 -10.839 1.00 60.22 82 LEU A C 1
ATOM 610 O O . LEU A 1 82 ? -11.915 -3.496 -10.200 1.00 60.22 82 LEU A O 1
ATOM 614 N N . THR A 1 83 ? -10.904 -3.142 -12.178 1.00 58.72 83 THR A N 1
ATOM 615 C CA . THR A 1 83 ? -12.059 -3.524 -13.005 1.00 58.72 83 THR A CA 1
ATOM 616 C C . THR A 1 83 ? -12.563 -4.937 -12.697 1.00 58.72 83 THR A C 1
ATOM 618 O O . THR A 1 83 ? -13.768 -5.133 -12.636 1.00 58.72 83 THR A O 1
ATOM 621 N N . ARG A 1 84 ? -11.681 -5.914 -12.442 1.00 58.62 84 ARG A N 1
ATOM 622 C CA . ARG A 1 84 ? -12.093 -7.272 -12.028 1.00 58.62 84 ARG A CA 1
ATOM 623 C C . ARG A 1 84 ? -12.684 -7.347 -10.618 1.00 58.62 84 ARG A C 1
ATOM 625 O O . ARG A 1 84 ? -13.453 -8.257 -10.356 1.00 58.62 84 ARG A O 1
ATOM 632 N N . ALA A 1 85 ? -12.287 -6.461 -9.708 1.00 58.47 85 ALA A N 1
ATOM 633 C CA . ALA A 1 85 ? -12.755 -6.471 -8.321 1.00 58.47 85 ALA A CA 1
ATOM 634 C C . ALA A 1 85 ? -14.097 -5.744 -8.129 1.00 58.47 85 ALA A C 1
ATOM 636 O O . ALA A 1 85 ? -14.758 -5.961 -7.116 1.00 58.47 85 ALA A O 1
ATOM 637 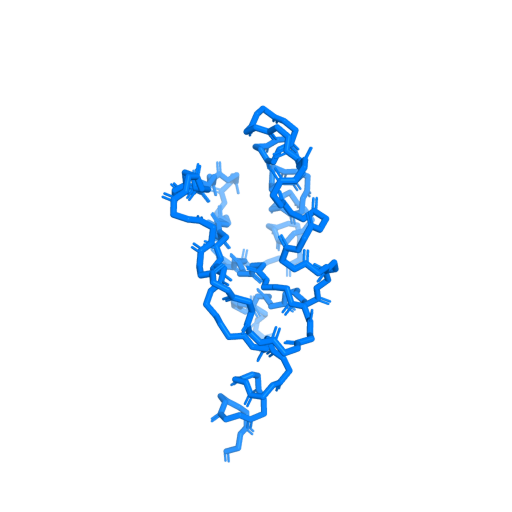N N . ILE A 1 86 ? -14.472 -4.869 -9.070 1.00 58.19 86 ILE A N 1
ATOM 638 C CA . ILE A 1 86 ? -15.727 -4.098 -9.041 1.00 58.19 86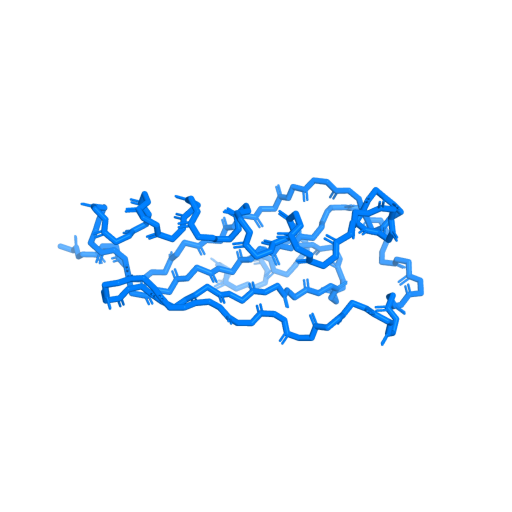 ILE A CA 1
ATOM 639 C C . ILE A 1 86 ? -16.773 -4.573 -10.064 1.00 58.19 86 ILE A C 1
ATOM 641 O O . ILE A 1 86 ? -17.851 -3.981 -10.117 1.00 58.19 86 ILE A O 1
ATOM 645 N N . ALA A 1 87 ? -16.437 -5.567 -10.893 1.00 50.84 87 ALA A N 1
ATOM 646 C CA . ALA A 1 87 ? -17.366 -6.249 -11.797 1.00 50.84 87 ALA A CA 1
ATOM 647 C C . ALA A 1 87 ? -18.147 -7.330 -11.042 1.00 50.84 87 ALA A C 1
ATOM 649 O O . ALA A 1 87 ? -19.360 -7.456 -11.315 1.00 50.84 87 ALA A O 1
#

Radius of gyration: 12.79 Å; chains: 1; bounding box: 36×18×32 Å

Sequence (87 aa):
MSLRHVVVVGGTAAEWALTPADQWADRLSELCKVADHAGANWLTVRPFGPGGEPVRTMVQQQVTVGSCAATVQPDDDGRVRLTRAIA

Secondary structure (DSSP, 8-state):
----EEEEE-S-HHHHHTS-HHHHHHHHHHHHHHHHHTT-SEEEEE--SS-PSP-TTS---EEEETTEEEEE--SS-HHHHHHHHH-

pLDDT: mean 77.93, std 14.73, range [48.56, 94.69]

Foldseek 3Di:
DAAAEEEAEEAAQVVVLVDDQVNVQVVQQVVQVVCVVSVYQEYEYEYADAQDDQSPPNPQDWDHDDNHIYTYDDDGHSVVVVVVVVD